Protein AF-A0A225W7F4-F1 (afdb_monomer_lite)

pLDDT: mean 77.34, std 12.77, range [38.97, 95.38]

Sequence (182 aa):
MTVKGYLGDVFAMKRSEDWKNVGFVLGFLVLYRVLGLLALRLLDQYLFLSHFLIFGWQNVEAFLQAIEAARTEADAGGEPLPDDPLNLPAVVTVQNFKEAVLEDARIPEAPVRLGTTCLLCSLAQSMQVICRLDRLDMDPWVQRIIAVGVPNALSIARVYVPRPRSNTLDRAMSQFPNSLWG

Structure (mmCIF, N/CA/C/O backbone):
data_AF-A0A225W7F4-F1
#
_entry.id   AF-A0A225W7F4-F1
#
loop_
_atom_site.group_PDB
_atom_site.id
_atom_site.type_symbol
_atom_site.label_atom_id
_atom_site.label_alt_id
_atom_site.label_comp_id
_atom_site.label_asym_id
_atom_site.label_entity_id
_atom_site.label_seq_id
_atom_site.pdbx_PDB_ins_code
_atom_site.Cartn_x
_atom_site.Cartn_y
_atom_site.Cartn_z
_atom_site.occupancy
_atom_site.B_iso_or_equiv
_atom_site.auth_seq_id
_atom_site.auth_comp_id
_atom_site.auth_asym_id
_atom_site.auth_atom_id
_atom_site.pdbx_PDB_model_num
ATOM 1 N N . MET A 1 1 ? 62.690 3.395 -52.636 1.00 53.84 1 MET A N 1
ATOM 2 C CA . MET A 1 1 ? 61.435 3.067 -51.926 1.00 53.84 1 MET A CA 1
ATOM 3 C C . MET A 1 1 ? 60.597 4.335 -51.848 1.00 53.84 1 MET A C 1
ATOM 5 O O . MET A 1 1 ? 61.116 5.341 -51.387 1.00 53.84 1 MET A O 1
ATOM 9 N N . THR A 1 2 ? 59.377 4.352 -52.389 1.00 74.94 2 THR A N 1
ATOM 10 C CA . THR A 1 2 ? 58.511 5.544 -52.339 1.00 74.94 2 THR A CA 1
ATOM 11 C C . THR A 1 2 ? 57.559 5.430 -51.153 1.00 74.94 2 THR A C 1
ATOM 13 O O . THR A 1 2 ? 57.127 4.328 -50.819 1.00 74.94 2 THR A O 1
ATOM 16 N N . VAL A 1 3 ? 57.194 6.557 -50.532 1.00 70.81 3 VAL A N 1
ATOM 17 C CA . VAL A 1 3 ? 56.227 6.602 -49.411 1.00 70.81 3 VAL A CA 1
ATOM 18 C C . VAL A 1 3 ? 54.932 5.854 -49.763 1.00 70.81 3 VAL A C 1
ATOM 20 O O . VAL A 1 3 ? 54.353 5.157 -48.936 1.00 70.81 3 VAL A O 1
ATOM 23 N N . LYS A 1 4 ? 54.532 5.922 -51.039 1.00 62.31 4 LYS A N 1
ATOM 24 C CA . LYS A 1 4 ? 53.376 5.215 -51.598 1.00 62.31 4 LYS A CA 1
ATOM 25 C C . LYS A 1 4 ? 53.515 3.685 -51.572 1.00 62.31 4 LYS A C 1
ATOM 27 O O . LYS A 1 4 ? 52.518 3.011 -51.351 1.00 62.31 4 LYS A O 1
ATOM 32 N N . GLY A 1 5 ? 54.715 3.148 -51.803 1.00 69.75 5 GLY A N 1
ATOM 33 C CA . GLY A 1 5 ? 54.983 1.707 -51.720 1.00 69.75 5 GLY A CA 1
ATOM 34 C C . GLY A 1 5 ? 55.016 1.208 -50.275 1.00 69.75 5 GLY A C 1
ATOM 35 O O . GLY A 1 5 ? 54.395 0.202 -49.965 1.00 69.75 5 GLY A O 1
ATOM 36 N N . TYR A 1 6 ? 55.635 1.975 -49.371 1.00 71.88 6 TYR A N 1
ATOM 37 C CA . TYR A 1 6 ? 55.703 1.633 -47.945 1.00 71.88 6 TYR A CA 1
ATOM 38 C C . TYR A 1 6 ? 54.315 1.542 -47.286 1.00 71.88 6 TYR A C 1
ATOM 40 O O . TYR A 1 6 ? 54.037 0.594 -46.559 1.00 71.88 6 TYR A O 1
ATOM 48 N N . LEU A 1 7 ? 53.413 2.487 -47.580 1.00 69.50 7 LEU A N 1
ATOM 49 C CA . LEU A 1 7 ? 52.041 2.464 -47.051 1.00 69.50 7 LEU A CA 1
ATOM 50 C C . LEU A 1 7 ? 51.217 1.274 -47.572 1.00 69.50 7 LEU A C 1
ATOM 52 O O . LEU A 1 7 ? 50.393 0.738 -46.835 1.00 69.50 7 LEU A O 1
ATOM 56 N N . GLY A 1 8 ? 51.450 0.855 -48.820 1.00 64.31 8 GLY A N 1
ATOM 57 C CA . GLY A 1 8 ? 50.783 -0.303 -49.415 1.00 64.31 8 GLY A CA 1
ATOM 58 C C . GLY A 1 8 ? 51.223 -1.628 -48.792 1.00 64.31 8 GLY A C 1
ATOM 59 O O . GLY A 1 8 ? 50.370 -2.467 -48.526 1.00 64.31 8 GLY A O 1
ATOM 60 N N . ASP A 1 9 ? 52.518 -1.785 -48.504 1.00 70.88 9 ASP A N 1
ATOM 61 C CA . ASP A 1 9 ? 53.072 -3.024 -47.940 1.00 70.88 9 ASP A CA 1
ATOM 62 C C . ASP A 1 9 ? 52.817 -3.159 -46.427 1.00 70.88 9 ASP A C 1
ATOM 64 O O . ASP A 1 9 ? 52.536 -4.255 -45.951 1.00 70.88 9 ASP A O 1
ATOM 68 N N . VAL A 1 10 ? 52.876 -2.060 -45.660 1.00 72.12 10 VAL A N 1
ATOM 69 C CA . VAL A 1 10 ? 52.720 -2.094 -44.188 1.00 72.12 10 VAL A CA 1
ATOM 70 C C . VAL A 1 10 ? 51.260 -2.183 -43.751 1.00 72.12 10 VAL A C 1
ATOM 72 O O . VAL A 1 10 ? 50.942 -2.915 -42.818 1.00 72.12 10 VAL A O 1
ATOM 75 N N . PHE A 1 11 ? 50.362 -1.446 -44.408 1.00 67.81 11 PHE A N 1
ATOM 76 C CA . PHE A 1 11 ? 48.941 -1.417 -44.042 1.00 67.81 11 PHE A CA 1
ATOM 77 C C . PHE A 1 11 ? 48.074 -2.311 -44.935 1.00 67.81 11 PHE A C 1
ATOM 79 O O . PHE A 1 11 ? 46.856 -2.319 -44.767 1.00 67.81 11 PHE A O 1
ATOM 86 N N . ALA A 1 12 ? 48.675 -3.019 -45.906 1.00 63.16 12 ALA A N 1
ATOM 87 C CA . ALA A 1 12 ? 47.968 -3.768 -46.952 1.00 63.16 12 ALA A CA 1
ATOM 88 C C . ALA A 1 12 ? 46.856 -2.939 -47.635 1.00 63.16 12 ALA A C 1
ATOM 90 O O . ALA A 1 12 ? 45.862 -3.474 -48.126 1.00 63.16 12 ALA A O 1
ATOM 91 N N . MET A 1 13 ? 46.992 -1.607 -47.637 1.00 58.84 13 MET A N 1
ATOM 92 C CA . MET A 1 13 ? 45.906 -0.691 -47.969 1.00 58.84 13 MET A CA 1
ATOM 93 C C . MET A 1 13 ? 45.993 -0.323 -49.448 1.00 58.84 13 MET A C 1
ATOM 95 O O . MET A 1 13 ? 46.801 0.504 -49.881 1.00 58.84 13 MET A O 1
ATOM 99 N N . LYS A 1 14 ? 45.173 -0.988 -50.262 1.00 62.59 14 LYS A N 1
ATOM 100 C CA . LYS A 1 14 ? 45.098 -0.749 -51.704 1.00 62.59 14 LYS A CA 1
ATOM 101 C C . LYS A 1 14 ? 44.321 0.549 -51.945 1.00 62.59 14 LYS A C 1
ATOM 103 O O . LYS A 1 14 ? 43.138 0.617 -51.642 1.00 62.59 14 LYS A O 1
ATOM 108 N N . ARG A 1 15 ? 44.943 1.557 -52.571 1.00 60.25 15 ARG A N 1
ATOM 109 C CA . ARG A 1 15 ? 44.329 2.877 -52.877 1.00 60.25 15 ARG A CA 1
ATOM 110 C C . ARG A 1 15 ? 42.994 2.801 -53.652 1.00 60.25 15 ARG A C 1
ATOM 112 O O . ARG A 1 15 ? 42.204 3.736 -53.649 1.00 60.25 15 ARG A O 1
ATOM 119 N N . SER A 1 16 ? 42.724 1.685 -54.335 1.00 63.16 16 SER A N 1
ATOM 120 C CA . SER A 1 16 ? 41.435 1.406 -54.993 1.00 63.16 16 SER A CA 1
ATOM 121 C C . SER A 1 16 ? 40.290 1.084 -54.020 1.00 63.16 16 SER A C 1
ATOM 123 O O . SER A 1 16 ? 39.138 1.014 -54.438 1.00 63.16 16 SER A O 1
ATOM 125 N N . GLU A 1 17 ? 40.592 0.852 -52.744 1.00 64.88 17 GLU A N 1
ATOM 126 C CA . GLU A 1 17 ? 39.645 0.464 -51.694 1.00 64.88 17 GLU A CA 1
ATOM 127 C C . GLU A 1 17 ? 39.463 1.546 -50.628 1.00 64.88 17 GLU A C 1
ATOM 129 O O . GLU A 1 17 ? 38.641 1.371 -49.733 1.00 64.88 17 GLU A O 1
ATOM 134 N N . ASP A 1 18 ? 40.136 2.694 -50.760 1.00 70.56 18 ASP A N 1
ATOM 135 C CA . ASP A 1 18 ? 40.008 3.835 -49.844 1.00 70.56 18 ASP A CA 1
ATOM 136 C C . ASP A 1 18 ? 38.536 4.224 -49.646 1.00 70.56 18 ASP A C 1
ATOM 138 O O . ASP A 1 18 ? 38.066 4.370 -48.520 1.00 70.56 18 ASP A O 1
ATOM 142 N N . TRP A 1 19 ? 37.765 4.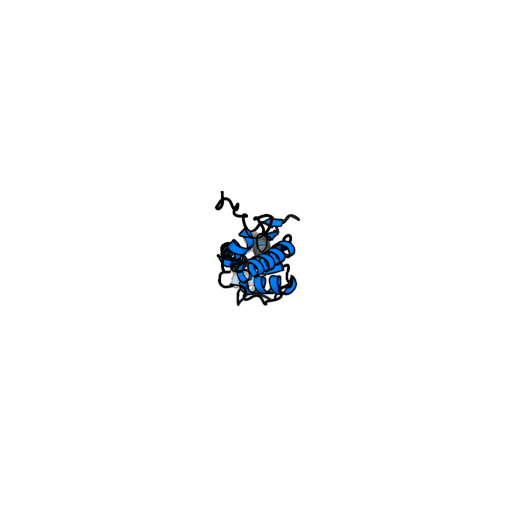273 -50.736 1.00 74.88 19 TRP A N 1
ATOM 143 C CA . TRP A 1 19 ? 36.329 4.563 -50.691 1.00 74.88 19 TRP A CA 1
ATOM 144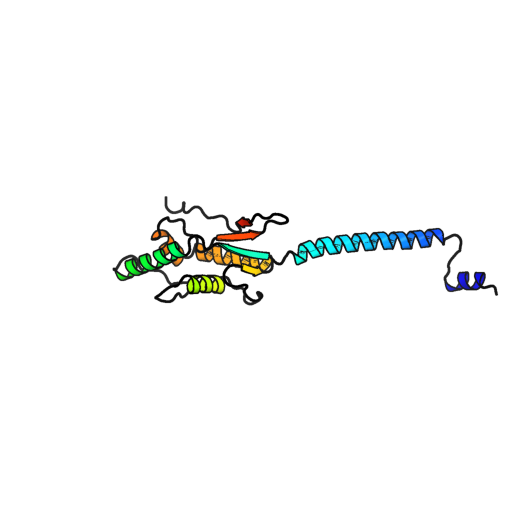 C C . TRP A 1 19 ? 35.498 3.476 -49.997 1.00 74.88 19 TRP A C 1
ATOM 146 O O . TRP A 1 19 ? 34.505 3.796 -49.344 1.00 74.88 19 TRP A O 1
ATOM 156 N N . LYS A 1 20 ? 35.902 2.202 -50.081 1.00 78.19 20 LYS A N 1
ATOM 157 C CA . LYS A 1 20 ? 35.233 1.103 -49.364 1.00 78.19 20 LYS A CA 1
ATOM 158 C C . LYS A 1 20 ? 35.526 1.177 -47.869 1.00 78.19 20 LYS A C 1
ATOM 160 O O . LYS A 1 20 ? 34.607 1.067 -47.065 1.00 78.19 20 LYS A O 1
ATOM 165 N N . ASN A 1 21 ? 36.781 1.429 -47.506 1.00 79.44 21 ASN A N 1
ATOM 166 C CA . ASN A 1 21 ? 37.214 1.556 -46.117 1.00 79.44 21 ASN A CA 1
ATOM 167 C C . ASN A 1 21 ? 36.550 2.760 -45.433 1.00 79.44 21 ASN A C 1
ATOM 169 O O . ASN A 1 21 ? 36.055 2.632 -44.314 1.00 79.44 21 ASN A O 1
ATOM 173 N N . VAL A 1 22 ? 36.435 3.898 -46.130 1.00 83.81 22 VAL A N 1
ATOM 174 C CA . VAL A 1 22 ? 35.665 5.063 -45.657 1.00 83.81 22 VAL A CA 1
ATOM 175 C C . VAL A 1 22 ? 34.189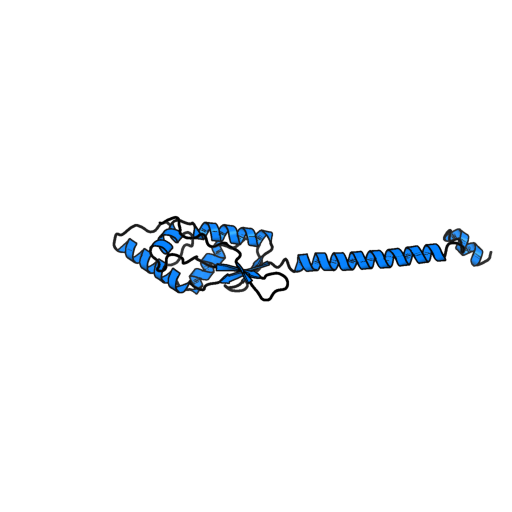 4.707 -45.460 1.00 83.81 22 VAL A C 1
ATOM 177 O O . VAL A 1 22 ? 33.611 5.047 -44.428 1.00 83.81 22 VAL A O 1
ATOM 180 N N . GLY A 1 23 ? 33.588 3.973 -46.402 1.00 87.31 23 GLY A N 1
ATOM 181 C CA . GLY A 1 23 ? 32.212 3.489 -46.281 1.00 87.31 23 GLY A CA 1
ATOM 182 C C . GLY A 1 23 ? 31.990 2.603 -45.050 1.00 87.31 23 GLY A C 1
ATOM 183 O O . GLY A 1 23 ? 31.016 2.804 -44.326 1.00 87.31 23 GLY A O 1
ATOM 184 N N . PHE A 1 24 ? 32.912 1.681 -44.757 1.00 86.50 24 PHE A N 1
ATOM 185 C CA . PHE A 1 24 ? 32.851 0.844 -43.554 1.00 86.50 24 PHE A CA 1
ATOM 186 C C . PHE A 1 24 ? 32.934 1.668 -42.267 1.00 86.50 24 PHE A C 1
ATOM 188 O O . PHE A 1 24 ? 32.123 1.465 -41.366 1.00 86.50 24 PHE A O 1
ATOM 195 N N . VAL A 1 25 ? 33.866 2.622 -42.179 1.00 87.81 25 VAL A N 1
ATOM 196 C CA . VAL A 1 25 ? 34.016 3.482 -40.991 1.00 87.81 25 VAL A CA 1
ATOM 197 C C . VAL A 1 25 ? 32.757 4.318 -40.755 1.00 87.81 25 VAL A C 1
ATOM 199 O O . VAL A 1 25 ? 32.267 4.381 -39.627 1.00 87.81 25 VAL A O 1
ATOM 202 N N . LEU A 1 26 ? 32.189 4.911 -41.809 1.00 92.38 26 LEU A N 1
ATOM 203 C CA . LEU A 1 26 ? 30.929 5.651 -41.712 1.00 92.38 26 LEU A CA 1
ATOM 204 C C . LEU A 1 26 ? 29.760 4.736 -41.318 1.00 92.38 26 LEU A C 1
ATOM 206 O O . LEU A 1 26 ? 28.945 5.119 -40.480 1.00 92.38 26 LEU A O 1
ATOM 210 N N . GLY A 1 27 ? 29.705 3.516 -41.857 1.00 93.75 27 GLY A N 1
ATOM 211 C CA . GLY A 1 27 ? 28.709 2.510 -41.489 1.00 93.75 27 GLY A CA 1
ATOM 212 C C . GLY A 1 27 ? 28.774 2.133 -40.008 1.00 93.75 27 GLY A C 1
ATOM 213 O O . GLY A 1 27 ? 27.754 2.166 -39.321 1.00 93.75 27 GLY A O 1
ATOM 214 N N . PHE A 1 28 ? 29.973 1.857 -39.485 1.00 92.44 28 PHE A N 1
ATOM 215 C CA . PHE A 1 28 ? 30.171 1.597 -38.058 1.00 92.44 28 PHE A CA 1
ATOM 216 C C . PHE A 1 28 ? 29.811 2.809 -37.201 1.00 92.44 28 PHE A C 1
ATOM 218 O O . PHE A 1 28 ? 29.168 2.647 -36.169 1.00 92.44 28 PHE A O 1
ATOM 225 N N . LEU A 1 29 ? 30.165 4.025 -37.626 1.00 93.88 29 LEU A N 1
ATOM 226 C CA . LEU A 1 29 ? 29.811 5.245 -36.903 1.00 93.88 29 LEU A CA 1
ATOM 227 C C . LEU A 1 29 ? 28.289 5.398 -36.769 1.00 93.88 29 LEU A C 1
ATOM 229 O O . LEU A 1 29 ? 27.793 5.661 -35.673 1.00 93.88 29 LEU A O 1
ATOM 233 N N . VAL A 1 30 ? 27.541 5.193 -37.857 1.00 95.25 30 VAL A N 1
ATOM 234 C CA . VAL A 1 30 ? 26.071 5.230 -37.835 1.00 95.25 30 VAL A CA 1
ATOM 235 C C . VAL A 1 30 ? 25.514 4.105 -36.964 1.00 95.25 30 VAL A C 1
ATOM 237 O O . VAL A 1 30 ? 24.659 4.364 -36.120 1.00 95.25 30 VAL A O 1
ATOM 240 N N . LEU A 1 31 ? 26.026 2.880 -37.099 1.00 95.38 31 LEU A N 1
ATOM 241 C CA . LEU A 1 31 ? 25.590 1.735 -36.301 1.00 95.38 31 LEU A CA 1
ATOM 242 C C . LEU A 1 31 ? 25.800 1.974 -34.801 1.00 95.38 31 LEU A C 1
ATOM 244 O O . LEU A 1 31 ? 24.860 1.823 -34.027 1.00 95.38 31 LEU A O 1
ATOM 248 N N . TYR A 1 32 ? 26.993 2.397 -34.380 1.00 93.75 32 TYR A N 1
ATOM 249 C CA . TYR A 1 32 ? 27.280 2.692 -32.976 1.00 93.75 32 TYR A CA 1
ATOM 250 C C . TYR A 1 32 ? 26.458 3.869 -32.452 1.00 93.75 32 TYR A C 1
ATOM 252 O O . TYR A 1 32 ? 26.059 3.859 -31.291 1.00 93.75 32 TYR A O 1
ATOM 260 N N . ARG A 1 33 ? 26.145 4.864 -33.292 1.00 93.44 33 ARG A N 1
ATOM 261 C CA . ARG A 1 33 ? 25.226 5.949 -32.919 1.00 93.44 33 ARG A CA 1
ATOM 262 C C . ARG A 1 33 ? 23.807 5.437 -32.699 1.00 93.44 33 ARG A C 1
ATOM 264 O O . ARG A 1 33 ? 23.199 5.797 -31.696 1.00 93.44 33 ARG A O 1
ATOM 271 N N . VAL A 1 34 ? 23.297 4.583 -33.584 1.00 95.25 34 VAL A N 1
ATOM 272 C CA . VAL A 1 34 ? 21.974 3.961 -33.429 1.00 95.25 34 VAL A CA 1
ATOM 273 C C . VAL A 1 34 ? 21.943 3.065 -32.194 1.00 95.25 34 VAL A C 1
ATOM 275 O O . VAL A 1 34 ? 21.040 3.210 -31.378 1.00 95.25 34 VAL A O 1
ATOM 278 N N . LEU A 1 35 ? 22.944 2.203 -32.004 1.00 92.88 35 LEU A N 1
ATOM 279 C CA . LEU A 1 35 ? 23.066 1.347 -30.822 1.00 92.88 35 LEU A CA 1
ATOM 280 C C . LEU A 1 35 ? 23.200 2.166 -29.537 1.00 92.88 35 LEU A C 1
ATOM 282 O O . LEU A 1 35 ? 22.582 1.816 -28.543 1.00 92.88 35 LEU A O 1
ATOM 286 N N . GLY A 1 36 ? 23.941 3.275 -29.555 1.00 91.25 36 GLY A N 1
ATOM 287 C CA . GLY A 1 36 ? 24.063 4.189 -28.421 1.00 91.25 36 GLY A CA 1
ATOM 288 C C . GLY A 1 36 ? 22.746 4.889 -28.086 1.00 91.25 36 GLY A C 1
ATOM 289 O O . GLY A 1 36 ? 22.377 4.966 -26.921 1.00 91.25 36 GLY A O 1
ATOM 290 N N . LEU A 1 37 ? 21.990 5.343 -29.090 1.00 88.19 37 LEU A N 1
ATOM 291 C CA . LEU A 1 37 ? 20.655 5.919 -28.887 1.00 88.19 37 LEU A CA 1
ATOM 292 C C . LEU A 1 37 ? 19.638 4.871 -28.420 1.00 88.19 37 LEU A C 1
ATOM 294 O O . LEU A 1 37 ? 18.792 5.173 -27.581 1.00 88.19 37 LEU A O 1
ATOM 298 N N . LEU A 1 38 ? 19.728 3.643 -28.932 1.00 83.25 38 LEU A N 1
ATOM 299 C CA . LEU A 1 38 ? 18.906 2.519 -28.495 1.00 83.25 38 LEU A CA 1
ATOM 300 C C . LEU A 1 38 ? 19.241 2.147 -27.047 1.00 83.25 38 LEU A C 1
ATOM 302 O O . LEU A 1 38 ? 18.336 2.017 -26.234 1.00 83.25 38 LEU A O 1
ATOM 306 N N . ALA A 1 39 ? 20.528 2.053 -26.709 1.00 83.00 39 ALA A N 1
ATOM 307 C CA . ALA A 1 39 ? 21.010 1.810 -25.357 1.00 83.00 39 ALA A CA 1
ATOM 308 C C . ALA A 1 39 ? 20.584 2.931 -24.412 1.00 83.00 39 ALA A C 1
ATOM 310 O O . ALA A 1 39 ? 20.123 2.631 -23.324 1.00 83.00 39 ALA A O 1
ATOM 311 N N . LEU A 1 40 ? 20.644 4.199 -24.828 1.00 77.06 40 LEU A N 1
ATOM 312 C CA . LEU A 1 40 ? 20.125 5.316 -24.040 1.00 77.06 40 LEU A CA 1
ATOM 313 C C . LEU A 1 40 ? 18.611 5.238 -23.870 1.00 77.06 40 LEU A C 1
ATOM 315 O O . LEU A 1 40 ? 18.149 5.446 -22.766 1.00 77.06 40 LEU A O 1
ATOM 319 N N . ARG A 1 41 ? 17.826 4.884 -24.895 1.00 77.88 41 ARG A N 1
ATOM 320 C CA . ARG A 1 41 ? 16.375 4.675 -24.731 1.00 77.88 41 ARG A CA 1
ATOM 321 C C . ARG A 1 41 ? 16.052 3.519 -23.789 1.00 77.88 41 ARG A C 1
ATOM 323 O O . ARG A 1 41 ? 15.125 3.630 -22.995 1.00 77.88 41 ARG A O 1
ATOM 330 N N . LEU A 1 42 ? 16.787 2.416 -23.904 1.00 68.56 42 LEU A N 1
ATOM 331 C CA . LEU A 1 42 ? 16.623 1.253 -23.040 1.00 68.56 42 LEU A CA 1
ATOM 332 C C . LEU A 1 42 ? 17.054 1.588 -21.612 1.00 68.56 42 LEU A C 1
ATOM 334 O O . LEU A 1 42 ? 16.331 1.267 -20.681 1.00 68.56 42 LEU A O 1
ATOM 338 N N . LEU A 1 43 ? 18.174 2.289 -21.435 1.00 63.88 43 LEU A N 1
ATOM 339 C CA . LEU A 1 43 ? 18.646 2.767 -20.140 1.00 63.88 43 LEU A CA 1
ATOM 340 C C . LEU A 1 43 ? 17.726 3.822 -19.554 1.00 63.88 43 LEU A C 1
ATOM 342 O O . LEU A 1 43 ? 17.537 3.793 -18.359 1.00 63.88 43 LEU A O 1
ATOM 346 N N . ASP A 1 44 ? 17.129 4.711 -20.338 1.00 60.88 44 ASP A N 1
ATOM 347 C CA . ASP A 1 44 ? 16.161 5.696 -19.854 1.00 60.88 44 ASP A CA 1
ATOM 348 C C . ASP A 1 44 ? 14.891 4.981 -19.384 1.00 60.88 44 ASP A C 1
ATOM 350 O O . ASP A 1 44 ? 14.408 5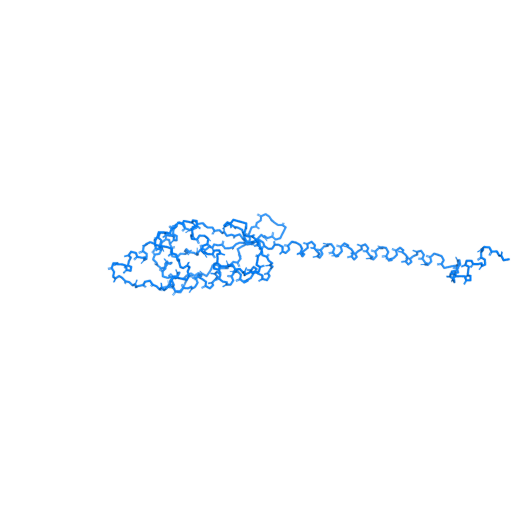.230 -18.288 1.00 60.88 44 ASP A O 1
ATOM 354 N N . GLN A 1 45 ? 14.435 3.965 -20.125 1.00 57.97 45 GLN A N 1
ATOM 355 C CA . GLN A 1 45 ? 13.372 3.055 -19.692 1.00 57.97 45 GLN A CA 1
ATOM 356 C C . GLN A 1 45 ? 13.758 2.234 -18.442 1.00 57.97 45 GLN A C 1
ATOM 358 O O . GLN A 1 45 ? 12.879 1.906 -17.647 1.00 57.97 45 GLN A O 1
ATOM 363 N N . TYR A 1 46 ? 15.050 1.943 -18.239 1.00 52.94 46 TYR A N 1
ATOM 364 C CA . TYR A 1 46 ? 15.571 1.233 -17.067 1.00 52.94 46 TYR A CA 1
ATOM 365 C C . TYR A 1 46 ? 15.919 2.146 -15.868 1.00 52.94 46 TYR A C 1
ATOM 367 O O . TYR A 1 46 ? 15.796 1.723 -14.729 1.00 52.94 46 TYR A O 1
ATOM 375 N N . LEU A 1 47 ? 16.326 3.398 -16.060 1.00 49.03 47 LEU A N 1
ATOM 376 C CA . LEU A 1 47 ? 16.614 4.385 -15.008 1.00 49.03 47 LEU A CA 1
ATOM 377 C C . LEU A 1 47 ? 15.317 5.049 -14.524 1.00 49.03 47 LEU A C 1
ATOM 379 O O . LEU A 1 47 ? 15.194 5.360 -13.339 1.00 49.03 47 LEU A O 1
ATOM 383 N N . PHE A 1 48 ? 14.293 5.120 -15.384 1.00 48.03 48 PHE A N 1
ATOM 384 C CA . PHE A 1 48 ? 12.898 5.297 -14.969 1.00 48.03 48 PHE A CA 1
ATOM 385 C C . PHE A 1 48 ? 12.320 4.086 -14.207 1.00 48.03 48 PHE A C 1
ATOM 387 O O . PHE A 1 48 ? 11.196 4.185 -13.719 1.00 48.03 48 PHE A O 1
ATOM 394 N N . LEU A 1 49 ? 13.055 2.972 -14.017 1.00 51.44 49 LEU A N 1
ATOM 395 C CA . LEU A 1 49 ? 12.655 1.910 -13.070 1.00 51.44 49 LEU A CA 1
ATOM 396 C C . LEU A 1 49 ? 12.876 2.303 -11.598 1.00 51.44 49 LEU A C 1
ATOM 398 O O . LEU A 1 49 ? 12.723 1.440 -10.734 1.00 51.44 49 LEU A O 1
ATOM 402 N N . SER A 1 50 ? 13.171 3.567 -11.279 1.00 53.66 50 SER A N 1
ATOM 403 C CA . SER A 1 50 ? 12.842 4.104 -9.953 1.00 53.66 50 SER A CA 1
ATOM 404 C C . SER A 1 50 ? 11.315 4.097 -9.825 1.00 53.66 50 SER A C 1
ATOM 406 O O . SER A 1 50 ? 10.650 5.085 -10.125 1.00 53.66 50 SER A O 1
ATOM 408 N N . HIS A 1 51 ? 10.738 2.941 -9.493 1.00 63.94 51 HIS A N 1
ATOM 409 C CA . HIS A 1 51 ? 9.306 2.805 -9.299 1.00 63.94 51 HIS A CA 1
ATOM 410 C C . HIS A 1 51 ? 8.963 3.525 -8.001 1.00 63.94 51 HIS A C 1
ATOM 412 O O . HIS A 1 51 ? 9.438 3.183 -6.916 1.00 63.94 51 HIS A O 1
ATOM 418 N N . PHE A 1 52 ? 8.161 4.574 -8.133 1.00 73.00 52 PHE A N 1
ATOM 419 C CA . PHE A 1 52 ? 7.587 5.269 -6.997 1.00 73.00 52 PHE A CA 1
ATOM 420 C C . PHE A 1 52 ? 6.253 4.609 -6.682 1.00 73.00 52 PHE A C 1
ATOM 422 O O . PHE A 1 52 ? 5.337 4.640 -7.506 1.00 73.00 52 PHE A O 1
ATOM 429 N N . LEU A 1 53 ? 6.142 4.039 -5.488 1.00 78.38 53 LEU A N 1
ATOM 430 C CA . LEU A 1 53 ? 4.845 3.722 -4.910 1.00 78.38 53 LEU A CA 1
ATOM 431 C C . LEU A 1 53 ? 4.397 4.907 -4.068 1.00 78.38 53 LEU A C 1
ATOM 433 O O . LEU A 1 53 ? 5.091 5.310 -3.133 1.00 78.38 53 LEU A O 1
ATOM 437 N N . ILE A 1 54 ? 3.248 5.472 -4.426 1.00 82.50 54 ILE A N 1
ATOM 438 C CA . ILE A 1 54 ? 2.640 6.596 -3.720 1.00 82.50 54 ILE A CA 1
ATOM 439 C C . ILE A 1 54 ? 1.503 6.061 -2.856 1.00 82.50 54 ILE A C 1
ATOM 441 O O . ILE A 1 54 ? 0.564 5.444 -3.361 1.00 82.50 54 ILE A O 1
ATOM 445 N N . PHE A 1 55 ? 1.580 6.326 -1.558 1.00 84.12 55 PHE A N 1
ATOM 446 C CA . PHE A 1 55 ? 0.582 5.921 -0.577 1.00 84.12 55 PHE A CA 1
ATOM 447 C C . PHE A 1 55 ? -0.453 7.034 -0.395 1.00 84.12 55 PHE A C 1
ATOM 449 O O . PHE A 1 55 ? -0.155 8.139 0.059 1.00 84.12 55 PHE A O 1
ATOM 456 N N . GLY A 1 56 ? -1.693 6.738 -0.766 1.00 83.88 56 GLY A N 1
ATOM 457 C CA . GLY A 1 56 ? -2.856 7.589 -0.575 1.00 83.88 56 GLY A CA 1
ATOM 458 C C . GLY A 1 56 ? -3.565 7.274 0.735 1.00 83.88 56 GLY A C 1
ATOM 459 O O . GLY A 1 56 ? -4.302 6.294 0.832 1.00 83.88 56 GLY A O 1
ATOM 460 N N . TRP A 1 57 ? -3.401 8.169 1.706 1.00 86.25 57 TRP A N 1
ATOM 461 C CA . TRP A 1 57 ? -3.931 8.066 3.071 1.00 86.25 57 TRP A CA 1
ATOM 462 C C . TRP A 1 57 ? -5.320 8.695 3.249 1.00 86.25 57 TRP A C 1
ATOM 464 O O . TRP A 1 57 ? -5.623 9.239 4.298 1.00 86.25 57 TRP A O 1
ATOM 474 N N . GLN A 1 58 ? -6.159 8.668 2.214 1.00 82.25 58 GLN A N 1
ATOM 475 C CA . GLN A 1 58 ? -7.414 9.441 2.150 1.00 82.25 58 GLN A CA 1
ATOM 476 C C . GLN A 1 58 ? -8.425 9.095 3.255 1.00 82.25 58 GLN A C 1
ATOM 478 O O . GLN A 1 58 ? -9.289 9.905 3.561 1.00 82.25 58 GLN A O 1
ATOM 483 N N . ASN A 1 59 ? -8.313 7.893 3.816 1.00 83.25 59 ASN A N 1
ATOM 484 C CA . ASN A 1 59 ? -9.249 7.320 4.775 1.00 83.25 59 ASN A CA 1
ATOM 485 C C . ASN A 1 59 ? -8.579 6.990 6.120 1.00 83.25 59 ASN A C 1
ATOM 487 O O . ASN A 1 59 ? -9.172 6.279 6.927 1.00 83.25 59 ASN A O 1
ATOM 491 N N . VAL A 1 60 ? -7.337 7.440 6.347 1.00 87.12 60 VAL A N 1
ATOM 492 C CA . VAL A 1 60 ? -6.540 6.975 7.492 1.00 87.12 60 VAL A CA 1
ATOM 493 C C . VAL A 1 60 ? -7.188 7.360 8.818 1.00 87.12 60 VAL A C 1
ATOM 495 O O . VAL A 1 60 ? -7.260 6.533 9.714 1.00 87.12 60 VAL A O 1
ATOM 498 N N . GLU A 1 61 ? -7.746 8.563 8.935 1.00 88.44 61 GLU A N 1
ATOM 499 C CA . GLU A 1 61 ? -8.411 9.015 10.158 1.00 88.44 61 GLU A CA 1
ATOM 500 C C . GLU A 1 61 ? -9.670 8.193 10.462 1.00 88.44 61 GLU A C 1
ATOM 502 O O . GLU A 1 61 ? -9.875 7.780 11.600 1.00 88.44 61 GLU A O 1
ATOM 507 N N . ALA A 1 62 ? -10.481 7.900 9.441 1.00 87.25 62 ALA A N 1
ATOM 508 C CA . ALA A 1 62 ? -11.663 7.051 9.589 1.00 87.25 62 ALA A CA 1
ATOM 509 C C . ALA A 1 62 ? -11.280 5.609 9.964 1.00 87.25 62 ALA A C 1
ATOM 511 O O . ALA A 1 62 ? -11.947 4.981 10.782 1.00 87.25 62 ALA A O 1
ATOM 512 N N . PHE A 1 63 ? -10.175 5.098 9.413 1.00 88.19 63 PHE A N 1
ATOM 513 C CA . PHE A 1 63 ? -9.651 3.785 9.780 1.00 88.19 63 PHE A CA 1
ATOM 514 C C . PHE A 1 63 ? -9.166 3.754 11.237 1.00 88.19 63 PHE A C 1
ATOM 516 O O . PHE A 1 63 ? -9.468 2.811 11.959 1.00 88.19 63 PHE A O 1
ATOM 523 N N . LEU A 1 64 ? -8.487 4.804 11.715 1.00 89.62 64 LEU A N 1
ATOM 524 C CA . LEU A 1 64 ? -8.073 4.896 13.121 1.00 89.62 64 LEU A CA 1
ATOM 525 C C . LEU A 1 64 ? -9.263 4.940 14.085 1.00 89.62 64 LEU A C 1
ATOM 527 O O . LEU A 1 64 ? -9.237 4.267 15.112 1.00 89.62 64 LEU A O 1
ATOM 531 N N . GLN A 1 65 ? -10.324 5.668 13.736 1.00 89.38 65 GLN A N 1
ATOM 532 C CA . GLN A 1 65 ? -11.565 5.661 14.517 1.00 89.38 65 GLN A CA 1
ATOM 533 C C . GLN A 1 65 ? -12.191 4.263 14.574 1.00 89.38 65 GLN A C 1
ATOM 535 O O . GLN A 1 65 ? -12.695 3.855 15.618 1.00 89.38 65 GLN A O 1
ATOM 540 N N . ALA A 1 66 ? -12.123 3.505 13.477 1.00 88.88 66 ALA A N 1
ATOM 541 C CA . ALA A 1 66 ? -12.596 2.126 13.447 1.00 88.88 66 ALA A CA 1
ATOM 542 C C . ALA A 1 66 ? -11.752 1.197 14.341 1.00 88.88 66 ALA A C 1
ATOM 544 O O . ALA A 1 66 ? -12.314 0.320 14.992 1.00 88.88 66 ALA A O 1
ATOM 545 N N . ILE A 1 67 ? -10.433 1.416 14.442 1.00 89.81 67 ILE A N 1
ATOM 546 C CA . ILE A 1 67 ? -9.572 0.692 15.398 1.00 89.81 67 ILE A CA 1
ATOM 547 C C . ILE A 1 67 ? -10.031 0.958 16.836 1.00 89.81 67 ILE A C 1
ATOM 549 O O . ILE A 1 67 ? -10.189 0.020 17.615 1.00 89.81 67 ILE A O 1
ATOM 553 N N . GLU A 1 68 ? -10.252 2.223 17.199 1.00 89.94 68 GLU A N 1
ATOM 554 C CA . GLU A 1 68 ? -10.696 2.600 18.547 1.00 89.94 68 GLU A CA 1
ATOM 555 C C . GLU A 1 68 ? -12.080 2.030 18.876 1.00 89.94 68 GLU A C 1
ATOM 557 O O . GLU A 1 68 ? -12.286 1.494 19.968 1.00 89.94 68 GLU A O 1
ATOM 562 N N . ALA A 1 69 ? -13.008 2.080 17.918 1.00 89.06 69 ALA A N 1
ATOM 563 C CA . ALA A 1 69 ? -14.331 1.485 18.056 1.00 89.06 69 ALA A CA 1
ATOM 564 C C . ALA A 1 69 ? -14.245 -0.034 18.270 1.00 89.06 69 ALA A C 1
ATOM 566 O O . ALA A 1 69 ? -14.850 -0.552 19.206 1.00 89.06 69 ALA A O 1
ATOM 567 N N . ALA A 1 70 ? -13.438 -0.734 17.468 1.00 89.06 70 ALA A N 1
ATOM 568 C CA . ALA A 1 70 ? -13.291 -2.182 17.569 1.00 89.06 70 ALA A CA 1
ATOM 569 C C . ALA A 1 70 ? -12.627 -2.614 18.890 1.00 89.06 70 ALA A C 1
ATOM 571 O O . ALA A 1 70 ? -13.044 -3.602 19.492 1.00 89.06 70 ALA A O 1
ATOM 572 N N . ARG A 1 71 ? -11.639 -1.851 19.386 1.00 90.25 71 ARG A N 1
ATOM 573 C CA . ARG A 1 71 ? -11.039 -2.065 20.717 1.00 90.25 71 ARG A CA 1
ATOM 574 C C . ARG A 1 71 ? -12.064 -1.854 21.834 1.00 90.25 71 ARG A C 1
ATOM 576 O O . ARG A 1 71 ? -12.184 -2.696 22.715 1.00 90.25 71 ARG A O 1
ATOM 583 N N . THR A 1 72 ? -12.851 -0.781 21.753 1.00 89.44 72 THR A N 1
ATOM 584 C CA . THR A 1 72 ? -13.896 -0.471 22.745 1.00 89.44 72 THR A CA 1
ATOM 585 C C . THR A 1 72 ? -14.985 -1.547 22.780 1.00 89.44 72 THR A C 1
ATOM 587 O O . THR A 1 72 ? -15.452 -1.914 23.855 1.00 89.44 72 THR A O 1
ATOM 590 N N . GLU A 1 73 ? -15.385 -2.075 21.620 1.00 89.75 73 GLU A N 1
ATOM 591 C CA . GLU A 1 73 ? -16.353 -3.173 21.528 1.00 89.75 73 GLU A CA 1
ATOM 592 C C . GLU A 1 73 ? -15.809 -4.460 22.165 1.00 89.75 73 GLU A C 1
ATOM 594 O O . GLU A 1 73 ? -16.521 -5.104 22.936 1.00 89.75 73 GLU A O 1
ATOM 599 N N . ALA A 1 74 ? -14.542 -4.803 21.905 1.00 88.75 74 ALA A N 1
ATOM 600 C CA . ALA A 1 74 ? -13.888 -5.957 22.520 1.00 88.75 74 ALA A CA 1
ATOM 601 C C . ALA A 1 74 ? -13.778 -5.808 24.052 1.00 88.75 74 ALA A C 1
ATOM 603 O O . ALA A 1 74 ? -14.115 -6.738 24.787 1.00 88.75 74 ALA A O 1
ATOM 604 N N . ASP A 1 75 ? -13.396 -4.626 24.549 1.00 88.38 75 ASP A N 1
ATOM 605 C CA . ASP A 1 75 ? -13.296 -4.335 25.988 1.00 88.38 75 ASP A CA 1
ATOM 606 C C . ASP A 1 75 ? -14.664 -4.357 26.693 1.00 88.38 75 ASP A C 1
ATOM 608 O O . ASP A 1 75 ? -14.766 -4.718 27.868 1.00 88.38 75 ASP A O 1
ATOM 612 N N . ALA A 1 76 ? -15.738 -4.015 25.975 1.00 89.75 76 ALA A N 1
ATOM 613 C CA . ALA A 1 76 ? -17.114 -4.099 26.463 1.00 89.75 76 ALA A CA 1
ATOM 614 C C . ALA A 1 76 ? -17.666 -5.542 26.512 1.00 89.75 76 ALA A C 1
ATOM 616 O O . ALA A 1 76 ? -18.830 -5.738 26.870 1.00 89.75 76 ALA A O 1
ATOM 617 N N . GLY A 1 77 ? -16.851 -6.548 26.175 1.00 87.44 77 GLY A N 1
ATOM 618 C CA . GLY A 1 77 ? -17.238 -7.960 26.140 1.00 87.44 77 GLY A CA 1
ATOM 619 C C . GLY A 1 77 ? -17.865 -8.405 24.815 1.00 87.44 77 GLY A C 1
ATOM 620 O O . GLY A 1 77 ? -18.537 -9.436 24.786 1.00 87.44 77 GLY A O 1
ATOM 621 N N . GLY A 1 78 ? -17.686 -7.626 23.744 1.00 85.12 78 GLY A N 1
ATOM 622 C CA . GLY A 1 78 ? -18.033 -8.014 22.379 1.00 85.12 78 GLY A CA 1
ATOM 623 C C . GLY A 1 78 ? -17.048 -9.020 21.776 1.00 85.12 78 GLY A C 1
ATOM 624 O O . GLY A 1 78 ? -16.258 -9.652 22.478 1.00 85.12 78 GLY A O 1
ATOM 625 N N . GLU A 1 79 ? -17.093 -9.177 20.452 1.00 84.62 79 GLU A N 1
ATOM 626 C CA . GLU A 1 79 ? -16.179 -10.083 19.744 1.00 84.62 79 GLU A CA 1
ATOM 627 C C . GLU A 1 79 ? -14.715 -9.641 19.929 1.00 84.62 79 GLU A C 1
ATOM 629 O O . GLU A 1 79 ? -14.395 -8.472 19.667 1.00 84.62 79 GLU A O 1
ATOM 634 N N . PRO A 1 80 ? -13.818 -10.552 20.353 1.00 87.19 80 PRO A N 1
ATOM 635 C CA . PRO A 1 80 ? -12.430 -10.221 20.620 1.00 87.19 80 PRO A CA 1
ATOM 636 C C . PRO A 1 80 ? -11.703 -9.816 19.337 1.00 87.19 80 PRO A C 1
ATOM 638 O O . PRO A 1 80 ? -11.942 -10.352 18.252 1.00 87.19 80 PRO A O 1
ATOM 641 N N . LEU A 1 81 ? -10.776 -8.872 19.473 1.00 88.00 81 LEU A N 1
ATOM 642 C CA . LEU A 1 81 ? -9.916 -8.474 18.368 1.00 88.00 81 LEU A CA 1
ATOM 643 C C . LEU A 1 81 ? -8.859 -9.567 18.117 1.00 88.00 81 LEU A C 1
ATOM 645 O O . LEU A 1 81 ? -8.247 -10.029 19.083 1.00 88.00 81 LEU A O 1
ATOM 649 N N . PRO A 1 82 ? -8.621 -9.978 16.856 1.00 91.44 82 PRO A N 1
ATOM 650 C CA . PRO A 1 82 ? -7.490 -10.841 16.516 1.00 91.44 82 PRO A CA 1
ATOM 651 C C . PRO A 1 82 ? -6.141 -10.200 16.881 1.00 91.44 82 PRO A C 1
ATOM 653 O O . PRO A 1 82 ? -6.075 -9.012 17.203 1.00 91.44 82 PRO A O 1
ATOM 656 N N . ASP A 1 83 ? -5.059 -10.974 16.798 1.00 91.44 83 ASP A N 1
ATOM 657 C CA . ASP A 1 83 ? -3.709 -10.451 17.025 1.00 91.44 83 ASP A CA 1
ATOM 658 C C . ASP A 1 83 ? -3.377 -9.334 16.021 1.00 91.44 83 ASP A C 1
ATOM 660 O O . ASP A 1 83 ? -3.605 -9.484 14.823 1.00 91.44 83 ASP A O 1
ATOM 664 N N . ASP A 1 84 ? -2.836 -8.215 16.512 1.00 89.12 84 ASP A N 1
ATOM 665 C CA . ASP A 1 84 ? -2.493 -7.052 15.689 1.00 89.12 84 ASP A CA 1
ATOM 666 C C . ASP A 1 84 ? -1.183 -7.301 14.910 1.00 89.12 84 ASP A C 1
ATOM 668 O O . ASP A 1 84 ? -0.105 -7.308 15.520 1.00 89.12 84 ASP A O 1
ATOM 672 N N . PRO A 1 85 ? -1.226 -7.452 13.570 1.00 88.25 85 PRO A N 1
ATOM 673 C CA . PRO A 1 85 ? -0.027 -7.696 12.769 1.00 88.25 85 PRO A CA 1
ATOM 674 C C . PRO A 1 85 ? 0.938 -6.499 12.766 1.00 88.25 85 PRO A C 1
ATOM 676 O O . PRO A 1 85 ? 2.142 -6.671 12.573 1.00 88.25 85 PRO A O 1
ATOM 679 N N . LEU A 1 86 ? 0.433 -5.286 13.008 1.00 87.81 86 LEU A N 1
ATOM 680 C CA . LEU A 1 86 ? 1.197 -4.040 13.009 1.00 87.81 86 LEU A CA 1
ATOM 681 C C . LEU A 1 86 ? 1.760 -3.684 14.393 1.00 87.81 86 LEU A C 1
ATOM 683 O O . LEU A 1 86 ? 2.543 -2.737 14.494 1.00 87.81 86 LEU A O 1
ATOM 687 N N . ASN A 1 87 ? 1.409 -4.443 15.441 1.00 88.62 87 ASN A N 1
ATOM 688 C CA . ASN A 1 87 ? 1.840 -4.223 16.827 1.00 88.62 87 ASN A CA 1
ATOM 689 C C . ASN A 1 87 ? 1.643 -2.764 17.286 1.00 88.62 87 ASN A C 1
ATOM 691 O O . ASN A 1 87 ? 2.552 -2.133 17.837 1.00 88.62 87 ASN A O 1
ATOM 695 N N . LEU A 1 88 ? 0.466 -2.195 17.017 1.00 88.56 88 LEU A N 1
ATOM 696 C CA . LEU A 1 88 ? 0.200 -0.787 17.277 1.00 88.56 88 LEU A CA 1
ATOM 697 C C . LEU A 1 88 ? 0.097 -0.502 18.783 1.00 88.56 88 LEU A C 1
ATOM 699 O O . LEU A 1 88 ? -0.471 -1.293 19.541 1.00 88.56 88 LEU A O 1
ATOM 703 N N . PRO A 1 89 ? 0.553 0.679 19.237 1.00 88.00 89 PRO A N 1
ATOM 704 C CA . PRO A 1 89 ? 0.370 1.098 20.621 1.00 88.00 89 PRO A CA 1
ATOM 705 C C . PRO A 1 89 ? -1.116 1.277 20.983 1.00 88.00 89 PRO A C 1
ATOM 707 O O . PRO A 1 89 ? -1.996 1.386 20.123 1.00 88.00 89 PRO A O 1
ATOM 710 N N . ALA A 1 90 ? -1.397 1.366 22.287 1.00 82.00 90 ALA A N 1
ATOM 711 C CA . ALA A 1 90 ? -2.751 1.590 22.802 1.00 82.00 90 ALA A CA 1
ATOM 712 C C . ALA A 1 90 ? -3.372 2.900 22.279 1.00 82.00 90 ALA A C 1
ATOM 714 O O . ALA A 1 90 ? -4.537 2.915 21.893 1.00 82.00 90 ALA A O 1
ATOM 715 N N . VAL A 1 91 ? -2.576 3.972 22.196 1.00 85.25 91 VAL A N 1
ATOM 716 C CA . VAL A 1 91 ? -2.970 5.243 21.571 1.00 85.25 91 VAL A CA 1
ATOM 717 C C . VAL A 1 91 ? -2.338 5.320 20.187 1.00 85.25 91 VAL A C 1
ATOM 719 O O . VAL A 1 91 ? -1.116 5.441 20.067 1.00 85.25 91 VAL A O 1
ATOM 722 N N . VAL A 1 92 ? -3.160 5.244 19.141 1.00 87.88 92 VAL A N 1
ATOM 723 C CA . VAL A 1 92 ? -2.692 5.241 17.751 1.00 87.88 92 VAL A CA 1
ATOM 724 C C . VAL A 1 92 ? -2.775 6.650 17.174 1.00 87.88 92 VAL A C 1
ATOM 726 O O . VAL A 1 92 ? -3.827 7.277 17.169 1.00 87.88 92 VAL A O 1
ATOM 729 N N . THR A 1 93 ? -1.657 7.157 16.658 1.00 90.38 93 THR A N 1
ATOM 730 C CA . THR A 1 93 ? -1.625 8.416 15.904 1.00 90.38 93 THR A CA 1
ATOM 731 C C . THR A 1 93 ? -1.528 8.129 14.410 1.00 90.38 93 THR A C 1
ATOM 733 O O . THR A 1 93 ? -0.995 7.096 13.999 1.00 90.38 93 THR A O 1
ATOM 736 N N . VAL A 1 94 ? -1.976 9.076 13.579 1.00 88.69 94 VAL A N 1
ATOM 737 C CA . VAL A 1 94 ? -1.846 8.988 12.111 1.00 88.69 94 VAL A CA 1
ATOM 738 C C . VAL A 1 94 ? -0.399 8.728 11.691 1.00 88.69 94 VAL A C 1
ATOM 740 O O . VAL A 1 94 ? -0.156 7.955 10.768 1.00 88.69 94 VAL A O 1
ATOM 743 N N . GLN A 1 95 ? 0.565 9.349 12.370 1.00 88.50 95 GLN A N 1
ATOM 744 C CA . GLN A 1 95 ? 1.977 9.187 12.042 1.00 88.50 95 GLN A CA 1
ATOM 745 C C . GLN A 1 95 ? 2.481 7.783 12.382 1.00 88.50 95 GLN A C 1
ATOM 747 O O . GLN A 1 95 ? 3.030 7.115 11.508 1.00 88.50 95 GLN A O 1
ATOM 752 N N . ASN A 1 96 ? 2.235 7.310 13.607 1.00 88.38 96 ASN A N 1
ATOM 753 C CA . ASN A 1 96 ? 2.704 5.994 14.044 1.00 88.38 96 ASN A CA 1
ATOM 754 C C . ASN A 1 96 ? 2.063 4.874 13.218 1.00 88.38 96 ASN A C 1
ATOM 756 O O . ASN A 1 96 ? 2.726 3.899 12.884 1.00 88.38 96 ASN A O 1
ATOM 760 N N . PHE A 1 97 ? 0.794 5.034 12.836 1.00 90.06 97 PHE A N 1
ATOM 761 C CA . PHE A 1 97 ? 0.116 4.089 11.955 1.00 90.06 97 PHE A CA 1
ATOM 762 C C . PHE A 1 97 ? 0.761 4.024 10.568 1.00 90.06 97 PHE A C 1
ATOM 764 O O . PHE A 1 97 ? 1.081 2.940 10.085 1.00 90.06 97 PHE A O 1
ATOM 771 N N . LYS A 1 98 ? 1.009 5.181 9.937 1.00 89.69 98 LYS A N 1
ATOM 772 C CA . LYS A 1 98 ? 1.691 5.236 8.634 1.00 89.69 98 LYS A CA 1
ATOM 773 C C . LYS A 1 98 ? 3.070 4.591 8.702 1.00 89.69 98 LYS A C 1
ATOM 775 O O . LYS A 1 98 ? 3.449 3.868 7.788 1.00 89.69 98 LYS A O 1
ATOM 780 N N . GLU A 1 99 ? 3.815 4.842 9.773 1.00 87.50 99 GLU A N 1
ATOM 781 C CA . GLU A 1 99 ? 5.130 4.239 9.983 1.00 87.50 99 GLU A CA 1
ATOM 782 C C . GLU A 1 99 ? 5.052 2.723 10.163 1.00 87.50 99 GLU A C 1
ATOM 784 O O . GLU A 1 99 ? 5.827 2.019 9.521 1.00 87.50 99 GLU A O 1
ATOM 789 N N . ALA A 1 100 ? 4.097 2.217 10.945 1.00 88.50 100 ALA A N 1
ATOM 790 C CA . ALA A 1 100 ? 3.899 0.782 11.140 1.00 88.50 100 ALA A CA 1
ATOM 791 C C . ALA A 1 100 ? 3.562 0.066 9.823 1.00 88.50 100 ALA A C 1
ATOM 793 O O . ALA A 1 100 ? 4.209 -0.919 9.476 1.00 88.50 100 ALA A O 1
ATOM 794 N N . VAL A 1 101 ? 2.630 0.614 9.033 1.00 88.00 101 VAL A N 1
ATOM 795 C CA . VAL A 1 101 ? 2.282 0.073 7.706 1.00 88.00 101 VAL A CA 1
ATOM 796 C C . VAL A 1 101 ? 3.493 0.091 6.768 1.00 88.00 101 VAL A C 1
ATOM 798 O O . VAL A 1 101 ? 3.731 -0.857 6.023 1.00 88.00 101 VAL A O 1
ATOM 801 N N . LEU A 1 102 ? 4.294 1.158 6.801 1.00 84.44 102 LEU A N 1
ATOM 802 C CA . LEU A 1 102 ? 5.495 1.258 5.972 1.00 84.44 102 LEU A CA 1
ATOM 803 C C . LEU A 1 102 ? 6.640 0.360 6.450 1.00 84.44 102 LEU A C 1
ATOM 805 O O . LEU A 1 102 ? 7.502 0.028 5.634 1.00 84.44 102 LEU A O 1
ATOM 809 N N . GLU A 1 103 ? 6.720 0.023 7.739 1.00 85.12 103 GLU A N 1
ATOM 810 C CA . GLU A 1 103 ? 7.654 -0.982 8.268 1.00 85.12 103 GLU A CA 1
ATOM 811 C C . GLU A 1 103 ? 7.231 -2.391 7.881 1.00 85.12 103 GLU A C 1
ATOM 813 O O . GLU A 1 103 ? 8.070 -3.142 7.388 1.00 85.12 103 GLU A O 1
ATOM 818 N N . ASP A 1 104 ? 5.947 -2.725 7.983 1.00 85.38 104 ASP A N 1
ATOM 819 C CA . ASP A 1 104 ? 5.437 -4.016 7.517 1.00 85.38 104 ASP A CA 1
ATOM 820 C C . ASP A 1 104 ? 5.681 -4.214 6.008 1.00 85.38 104 ASP A C 1
ATOM 822 O O . ASP A 1 104 ? 6.214 -5.233 5.549 1.00 85.38 104 ASP A O 1
ATOM 826 N N . ALA A 1 105 ? 5.409 -3.169 5.228 1.00 80.62 105 ALA A N 1
ATOM 827 C CA . ALA A 1 105 ? 5.631 -3.161 3.792 1.00 80.62 105 ALA A CA 1
ATOM 828 C C . ALA A 1 105 ? 7.119 -3.063 3.395 1.00 80.62 105 ALA A C 1
ATOM 830 O O . ALA A 1 105 ? 7.452 -3.167 2.211 1.00 80.62 105 ALA A O 1
ATOM 831 N N . ARG A 1 106 ? 8.040 -2.852 4.346 1.00 75.50 106 ARG A N 1
ATOM 832 C CA . ARG A 1 106 ? 9.461 -2.637 4.055 1.00 75.50 106 ARG A CA 1
ATOM 833 C C . ARG A 1 106 ? 10.132 -3.910 3.549 1.00 75.50 106 ARG A C 1
ATOM 835 O O . ARG A 1 106 ? 9.979 -5.001 4.097 1.00 75.50 106 ARG A O 1
ATOM 842 N N . ILE A 1 107 ? 10.983 -3.735 2.541 1.00 72.44 107 ILE A N 1
ATOM 843 C CA . ILE A 1 107 ? 11.906 -4.767 2.065 1.00 72.44 107 ILE A CA 1
ATOM 844 C C . ILE A 1 107 ? 13.288 -4.469 2.672 1.00 72.44 107 ILE A C 1
ATOM 846 O O . ILE A 1 107 ? 13.729 -3.320 2.578 1.00 72.44 107 ILE A O 1
ATOM 850 N N . PRO A 1 108 ? 13.980 -5.449 3.290 1.00 66.44 108 PRO A N 1
ATOM 851 C CA . PRO A 1 108 ? 15.244 -5.225 4.010 1.00 66.44 108 PRO A CA 1
ATOM 852 C C . PRO A 1 108 ? 16.338 -4.536 3.180 1.00 66.44 108 PRO A C 1
ATOM 854 O O . PRO A 1 108 ? 17.195 -3.847 3.724 1.00 66.44 108 PRO A O 1
ATOM 857 N N . GLU A 1 109 ? 16.278 -4.703 1.861 1.00 65.06 109 GLU A N 1
ATOM 858 C CA . GLU A 1 109 ? 17.261 -4.233 0.880 1.00 65.06 109 GLU A CA 1
ATOM 859 C C . GLU A 1 109 ? 16.837 -2.931 0.165 1.00 65.06 109 GLU A C 1
ATOM 861 O O . GLU A 1 109 ? 17.538 -2.461 -0.732 1.00 65.06 109 GLU A O 1
ATOM 866 N N . ALA A 1 110 ? 15.674 -2.356 0.498 1.00 57.78 110 ALA A N 1
ATOM 867 C CA . ALA A 1 110 ? 15.161 -1.156 -0.165 1.00 57.78 110 ALA A CA 1
ATOM 868 C C . ALA A 1 110 ? 15.888 0.129 0.300 1.00 57.78 110 ALA A C 1
ATOM 870 O O . ALA A 1 110 ? 16.262 0.237 1.473 1.00 57.78 110 ALA A O 1
ATOM 871 N N . PRO A 1 111 ? 16.081 1.119 -0.599 1.00 57.44 111 PRO A N 1
ATOM 872 C CA . PRO A 1 111 ? 16.728 2.389 -0.270 1.00 57.44 111 PRO A CA 1
ATOM 873 C C . PRO A 1 111 ? 15.951 3.206 0.780 1.00 57.44 111 PRO A C 1
ATOM 875 O O . PRO A 1 111 ? 14.791 2.936 1.088 1.00 57.44 111 PRO A O 1
ATOM 878 N N . VAL A 1 112 ? 16.625 4.221 1.336 1.00 58.84 112 VAL A N 1
ATOM 879 C CA . VAL A 1 112 ? 16.124 5.128 2.387 1.00 58.84 112 VAL A CA 1
ATOM 880 C C . VAL A 1 112 ? 14.708 5.638 2.073 1.00 58.84 112 VAL A C 1
ATOM 882 O O . VAL A 1 112 ? 14.443 6.120 0.972 1.00 58.84 112 VAL A O 1
ATOM 885 N N . ARG A 1 113 ? 13.804 5.553 3.061 1.00 58.50 113 ARG A N 1
ATOM 886 C CA . ARG A 1 113 ? 12.428 6.066 2.968 1.00 58.50 113 ARG A CA 1
ATOM 887 C C . ARG A 1 113 ? 12.405 7.550 2.608 1.00 58.50 113 ARG A C 1
ATOM 889 O O . ARG A 1 113 ? 13.059 8.357 3.264 1.00 58.50 113 ARG A O 1
ATOM 896 N N . LEU A 1 114 ? 11.564 7.923 1.646 1.00 57.81 114 LEU A N 1
ATOM 897 C CA . LEU A 1 114 ? 11.213 9.317 1.372 1.00 57.81 114 LEU A CA 1
ATOM 898 C C . LEU A 1 114 ? 9.939 9.676 2.155 1.00 57.81 114 LEU A C 1
ATOM 900 O O . LEU A 1 114 ? 8.852 9.807 1.594 1.00 57.81 114 LEU A O 1
ATOM 904 N N . GLY A 1 115 ? 10.072 9.801 3.479 1.00 64.25 115 GLY A N 1
ATOM 905 C CA . GLY A 1 115 ? 8.953 10.125 4.372 1.00 64.25 115 GLY A CA 1
ATOM 906 C C . GLY A 1 115 ? 7.889 9.020 4.447 1.00 64.25 115 GLY A C 1
ATOM 907 O O . GLY A 1 115 ? 8.224 7.837 4.418 1.00 64.25 115 GLY A O 1
ATOM 908 N N . THR A 1 116 ? 6.610 9.409 4.569 1.00 62.81 116 THR A N 1
ATOM 909 C CA . THR A 1 116 ? 5.465 8.484 4.732 1.00 62.81 116 THR A CA 1
ATOM 910 C C . THR A 1 116 ? 4.552 8.363 3.507 1.00 62.81 116 THR A C 1
ATOM 912 O O . THR A 1 116 ? 3.538 7.668 3.542 1.00 62.81 116 THR A O 1
ATOM 915 N N . THR A 1 117 ? 4.864 9.060 2.418 1.00 69.44 117 THR A N 1
ATOM 916 C CA . THR A 1 117 ? 3.995 9.151 1.233 1.00 69.44 117 THR A CA 1
ATOM 917 C C . THR A 1 117 ? 4.558 8.440 0.016 1.00 69.44 117 THR A C 1
ATOM 919 O O . THR A 1 117 ? 3.778 8.026 -0.839 1.00 69.44 117 THR A O 1
ATOM 922 N N . CYS A 1 118 ? 5.879 8.271 -0.062 1.00 72.38 118 CYS A N 1
ATOM 923 C CA . CYS A 1 118 ? 6.541 7.712 -1.232 1.00 72.38 118 CYS A CA 1
ATOM 924 C C . CYS A 1 118 ? 7.572 6.658 -0.830 1.00 72.38 118 CYS A C 1
ATOM 926 O O . CYS A 1 118 ? 8.453 6.911 -0.006 1.00 72.38 118 CYS A O 1
ATOM 928 N N . LEU A 1 119 ? 7.504 5.495 -1.476 1.00 73.88 119 LEU A N 1
ATOM 929 C CA . LEU A 1 119 ? 8.511 4.449 -1.354 1.00 73.88 119 LEU A CA 1
ATOM 930 C C . LEU A 1 119 ? 9.223 4.286 -2.695 1.00 73.88 119 LEU A C 1
ATOM 932 O O . LEU A 1 119 ? 8.597 4.001 -3.719 1.00 73.88 119 LEU A O 1
ATOM 936 N N . LEU A 1 120 ? 10.538 4.512 -2.677 1.00 70.81 120 LEU A N 1
ATOM 937 C CA . LEU A 1 120 ? 11.399 4.302 -3.831 1.00 70.81 120 LEU A CA 1
ATOM 938 C C . LEU A 1 120 ? 11.785 2.827 -3.877 1.00 70.81 120 LEU A C 1
ATOM 940 O O . LEU A 1 120 ? 12.421 2.319 -2.955 1.00 70.81 120 LEU A O 1
ATOM 944 N N . CYS A 1 121 ? 11.381 2.133 -4.929 1.00 71.38 121 CYS A N 1
ATOM 945 C CA . CYS A 1 121 ? 11.629 0.707 -5.071 1.00 71.38 121 CYS A CA 1
ATOM 946 C C . CYS A 1 121 ? 11.949 0.357 -6.524 1.00 71.38 121 CYS A C 1
ATOM 948 O O . CYS A 1 121 ? 11.617 1.093 -7.452 1.00 71.38 121 CYS A O 1
ATOM 950 N N . SER A 1 122 ? 12.627 -0.768 -6.735 1.00 72.75 122 SER A N 1
ATOM 951 C CA . SER A 1 122 ? 12.679 -1.376 -8.067 1.00 72.75 122 SER A CA 1
ATOM 952 C C . SER A 1 122 ? 11.309 -1.956 -8.438 1.00 72.75 122 SER A C 1
ATOM 954 O O . SER A 1 122 ? 10.479 -2.198 -7.565 1.00 72.75 122 SER A O 1
ATOM 956 N N . LEU A 1 123 ? 11.071 -2.256 -9.718 1.00 71.38 123 LEU A N 1
ATOM 957 C CA . LEU A 1 123 ? 9.831 -2.915 -10.161 1.00 71.38 123 LEU A CA 1
ATOM 958 C C . LEU A 1 123 ? 9.564 -4.249 -9.429 1.00 71.38 123 LEU A C 1
ATOM 960 O O . LEU A 1 123 ? 8.429 -4.567 -9.081 1.00 71.38 123 LEU A O 1
ATOM 964 N N . ALA A 1 124 ? 10.609 -5.041 -9.170 1.00 72.62 124 ALA A N 1
ATOM 965 C CA . ALA A 1 124 ? 10.467 -6.298 -8.433 1.00 72.62 124 ALA A CA 1
ATOM 966 C C . ALA A 1 124 ? 10.064 -6.047 -6.969 1.00 72.62 124 ALA A C 1
ATOM 968 O O . ALA A 1 124 ? 9.170 -6.705 -6.438 1.00 72.62 124 ALA A O 1
ATOM 969 N N . GLN A 1 125 ? 10.684 -5.046 -6.342 1.00 77.12 125 GLN A N 1
ATOM 970 C CA . GLN A 1 125 ? 10.356 -4.625 -4.984 1.00 77.12 125 GLN A CA 1
ATOM 971 C C . GLN A 1 125 ? 8.942 -4.032 -4.903 1.00 77.12 125 GLN A C 1
ATOM 973 O O . GLN A 1 125 ? 8.220 -4.320 -3.954 1.00 77.12 125 GLN A O 1
ATOM 978 N N . SER A 1 126 ? 8.498 -3.270 -5.908 1.00 76.50 126 SER A N 1
ATOM 979 C CA . SER A 1 126 ? 7.164 -2.667 -5.900 1.00 76.50 126 SER A CA 1
ATOM 980 C C . SER A 1 126 ? 6.063 -3.724 -5.887 1.00 76.50 126 SER A C 1
ATOM 982 O O . SER A 1 126 ? 5.091 -3.588 -5.152 1.00 76.50 126 SER A O 1
ATOM 984 N N . MET A 1 127 ? 6.237 -4.811 -6.647 1.00 77.31 127 MET A N 1
ATOM 985 C CA . MET A 1 127 ? 5.301 -5.937 -6.629 1.00 77.31 127 MET A CA 1
ATOM 986 C C . MET A 1 127 ? 5.251 -6.607 -5.252 1.00 77.31 127 MET A C 1
ATOM 988 O O . MET A 1 127 ? 4.177 -6.933 -4.759 1.00 77.31 127 MET A O 1
ATOM 992 N N . GLN A 1 128 ? 6.399 -6.775 -4.595 1.00 81.44 128 GLN A N 1
ATOM 993 C CA . GLN A 1 128 ? 6.456 -7.369 -3.261 1.00 81.44 128 GLN A CA 1
ATOM 994 C C . GLN A 1 128 ? 5.774 -6.489 -2.201 1.00 81.44 128 GLN A C 1
ATOM 996 O O . GLN A 1 128 ? 5.051 -7.018 -1.358 1.00 81.44 128 GLN A O 1
ATOM 1001 N N . VAL A 1 129 ? 5.958 -5.166 -2.267 1.00 82.69 129 VAL A N 1
ATOM 1002 C CA . VAL A 1 129 ? 5.247 -4.197 -1.415 1.00 82.69 129 VAL A CA 1
ATOM 1003 C C . VAL A 1 129 ? 3.737 -4.297 -1.634 1.00 82.69 129 VAL A C 1
ATOM 1005 O O . VAL A 1 129 ? 2.987 -4.403 -0.668 1.00 82.69 129 VAL A O 1
ATOM 1008 N N . ILE A 1 130 ? 3.296 -4.317 -2.895 1.00 80.69 130 ILE A N 1
ATOM 1009 C CA . ILE A 1 130 ? 1.880 -4.451 -3.259 1.00 80.69 130 ILE A CA 1
ATOM 1010 C C . ILE A 1 130 ? 1.293 -5.748 -2.690 1.00 80.69 130 ILE A C 1
ATOM 1012 O O . ILE A 1 130 ? 0.284 -5.698 -1.999 1.00 80.69 130 ILE A O 1
ATOM 1016 N N . CYS A 1 131 ? 1.949 -6.893 -2.899 1.00 82.56 131 CYS A N 1
ATOM 1017 C CA . CYS A 1 131 ? 1.467 -8.176 -2.381 1.00 82.56 131 CYS A CA 1
ATOM 1018 C C . CYS A 1 131 ? 1.424 -8.233 -0.846 1.00 82.56 131 CYS A C 1
ATOM 1020 O O . CYS A 1 131 ? 0.552 -8.897 -0.290 1.00 82.56 131 CYS A O 1
ATOM 1022 N N . ARG A 1 132 ? 2.362 -7.578 -0.144 1.00 84.94 132 ARG A N 1
ATOM 1023 C CA . ARG A 1 132 ? 2.324 -7.502 1.326 1.00 84.94 132 ARG A CA 1
ATOM 1024 C C . ARG A 1 132 ? 1.136 -6.687 1.813 1.00 84.94 132 ARG A C 1
ATOM 1026 O O . ARG A 1 132 ? 0.425 -7.150 2.693 1.00 84.94 132 ARG A O 1
ATOM 1033 N N . LEU A 1 133 ? 0.902 -5.524 1.210 1.00 85.38 133 LEU A N 1
ATOM 1034 C CA . LEU A 1 133 ? -0.230 -4.669 1.568 1.00 85.38 133 LEU A CA 1
ATOM 1035 C C . LEU A 1 133 ? -1.567 -5.333 1.249 1.00 85.38 133 LEU A C 1
ATOM 1037 O O . LEU A 1 133 ? -2.478 -5.249 2.059 1.00 85.38 133 LEU A O 1
ATOM 1041 N N . ASP A 1 134 ? -1.664 -6.041 0.125 1.00 83.75 134 ASP A N 1
ATOM 1042 C CA . ASP A 1 134 ? -2.860 -6.808 -0.230 1.00 83.75 134 ASP A CA 1
ATOM 1043 C C . ASP A 1 134 ? -3.143 -7.921 0.790 1.00 83.75 134 ASP A C 1
ATOM 1045 O O . ASP A 1 134 ? -4.270 -8.121 1.236 1.00 83.75 134 ASP A O 1
ATOM 1049 N N . ARG A 1 135 ? -2.088 -8.611 1.242 1.00 85.44 135 ARG A N 1
ATOM 1050 C CA . ARG A 1 135 ? -2.198 -9.610 2.307 1.00 85.44 135 ARG A CA 1
ATOM 1051 C C . ARG A 1 135 ? -2.604 -8.988 3.643 1.00 85.44 135 ARG A C 1
ATOM 1053 O O . ARG A 1 135 ? -3.380 -9.607 4.362 1.00 85.44 135 ARG A O 1
ATOM 1060 N N . LEU A 1 136 ? -2.080 -7.807 3.965 1.00 87.12 136 LEU A N 1
ATOM 1061 C CA . LEU A 1 136 ? -2.431 -7.074 5.176 1.00 87.12 136 LEU A CA 1
ATOM 1062 C C . LEU A 1 136 ? -3.892 -6.606 5.129 1.00 87.12 136 LEU A C 1
ATOM 1064 O O . LEU A 1 136 ? -4.606 -6.783 6.106 1.00 87.12 136 LEU A O 1
ATOM 1068 N N . ASP A 1 137 ? -4.368 -6.097 3.989 1.00 84.94 137 ASP A N 1
ATOM 1069 C CA . ASP A 1 137 ? -5.778 -5.730 3.793 1.00 84.94 137 ASP A CA 1
ATOM 1070 C C . ASP A 1 137 ? -6.713 -6.936 4.028 1.00 84.94 137 ASP A C 1
ATOM 1072 O O . ASP A 1 137 ? -7.821 -6.763 4.531 1.00 84.94 137 ASP A O 1
ATOM 1076 N N . MET A 1 138 ? -6.266 -8.158 3.719 1.00 84.81 138 MET A N 1
ATOM 1077 C CA . MET A 1 138 ? -7.009 -9.409 3.938 1.00 84.81 138 MET A CA 1
ATOM 1078 C C . MET A 1 138 ? -6.808 -10.035 5.327 1.00 84.81 138 MET A C 1
ATOM 1080 O O . MET A 1 138 ? -7.398 -11.079 5.614 1.00 84.81 138 MET A O 1
ATOM 1084 N N . ASP A 1 139 ? -5.979 -9.442 6.185 1.00 89.31 139 ASP A N 1
ATOM 1085 C CA . ASP A 1 139 ? -5.709 -9.980 7.514 1.00 89.31 139 ASP A CA 1
ATOM 1086 C C . ASP A 1 139 ? -6.979 -9.949 8.394 1.00 89.31 139 ASP A C 1
ATOM 1088 O O . ASP A 1 139 ? -7.726 -8.965 8.346 1.00 89.31 139 ASP A O 1
ATOM 1092 N N . PRO A 1 140 ? -7.260 -10.988 9.210 1.00 90.00 140 PRO A N 1
ATOM 1093 C CA . PRO A 1 140 ? -8.450 -11.024 10.060 1.00 90.00 140 PRO A CA 1
ATOM 1094 C C . PRO A 1 140 ? -8.595 -9.805 10.975 1.00 90.00 140 PRO A C 1
ATOM 1096 O O . PRO A 1 140 ? -9.717 -9.347 11.201 1.00 90.00 140 PRO A O 1
ATOM 1099 N N . TRP A 1 141 ? -7.483 -9.257 11.478 1.00 91.69 141 TRP A N 1
ATOM 1100 C CA . TRP A 1 141 ? -7.494 -8.052 12.303 1.00 91.69 141 TRP A CA 1
ATOM 1101 C C . TRP A 1 141 ? -7.998 -6.844 11.507 1.00 91.69 141 TRP A C 1
ATOM 1103 O O . TRP A 1 141 ? -8.907 -6.136 11.946 1.00 91.69 141 TRP A O 1
ATOM 1113 N N . VAL A 1 142 ? -7.482 -6.656 10.290 1.00 88.88 142 VAL A N 1
ATOM 1114 C CA . VAL A 1 142 ? -7.898 -5.567 9.394 1.00 88.88 142 VAL A CA 1
ATOM 1115 C C . VAL A 1 142 ? -9.347 -5.738 8.957 1.00 88.88 142 VAL A C 1
ATOM 1117 O O . VAL A 1 142 ? -10.122 -4.785 9.010 1.00 88.88 142 VAL A O 1
ATOM 1120 N N . GLN A 1 143 ? -9.746 -6.951 8.579 1.00 87.69 143 GLN A N 1
ATOM 1121 C CA 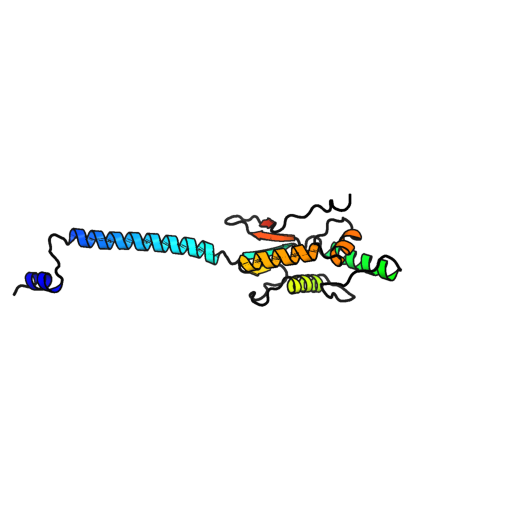. GLN A 1 143 ? -11.121 -7.252 8.189 1.00 87.69 143 GLN A CA 1
ATOM 1122 C C . GLN A 1 143 ? -12.107 -6.972 9.327 1.00 87.69 143 GLN A C 1
ATOM 1124 O O . GLN A 1 143 ? -13.183 -6.421 9.087 1.00 87.69 143 GLN A O 1
ATOM 1129 N N . ARG A 1 144 ? -11.730 -7.265 10.579 1.00 87.00 144 ARG A N 1
ATOM 1130 C CA . ARG A 1 144 ? -12.540 -6.921 11.754 1.00 87.00 144 ARG A CA 1
ATOM 1131 C C . ARG A 1 144 ? -12.691 -5.408 11.917 1.00 87.00 144 ARG A C 1
ATOM 1133 O O . ARG A 1 144 ? -13.801 -4.944 12.158 1.00 87.00 144 ARG A O 1
ATOM 1140 N N . ILE A 1 145 ? -11.621 -4.637 11.735 1.00 88.62 145 ILE A N 1
ATOM 1141 C CA . ILE A 1 145 ? -11.678 -3.166 11.787 1.00 88.62 145 ILE A CA 1
ATOM 1142 C C . ILE A 1 145 ? -12.568 -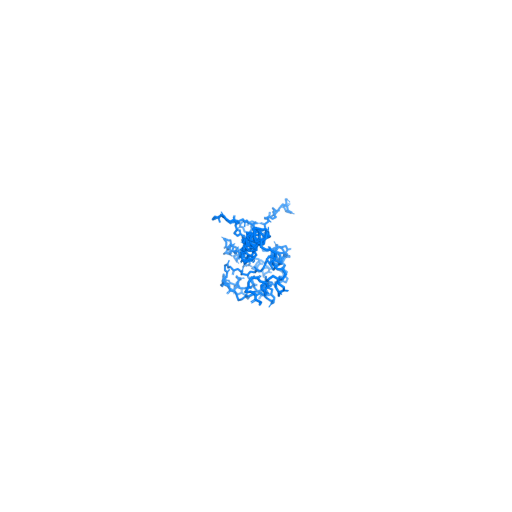2.610 10.677 1.00 88.62 145 ILE A C 1
ATOM 1144 O O . ILE A 1 145 ? -13.404 -1.748 10.933 1.00 88.62 145 ILE A O 1
ATOM 1148 N N . ILE A 1 146 ? -12.432 -3.125 9.453 1.00 85.31 146 ILE A N 1
ATOM 1149 C CA . ILE A 1 146 ? -13.267 -2.722 8.315 1.00 85.31 146 ILE A CA 1
ATOM 1150 C C . ILE A 1 146 ? -14.745 -3.034 8.579 1.00 85.31 146 ILE A C 1
ATOM 1152 O O . ILE A 1 146 ? -15.599 -2.237 8.201 1.00 85.31 146 ILE A O 1
ATOM 1156 N N . ALA A 1 147 ? -15.053 -4.157 9.236 1.00 84.44 147 ALA A N 1
ATOM 1157 C CA . ALA A 1 147 ? -16.422 -4.535 9.581 1.00 84.44 147 ALA A CA 1
ATOM 1158 C C . ALA A 1 147 ? -17.071 -3.593 10.611 1.00 84.44 147 ALA A C 1
ATOM 1160 O O . ALA A 1 147 ? -18.283 -3.396 10.574 1.00 84.44 147 ALA A O 1
ATOM 1161 N N . VAL A 1 148 ? -16.277 -3.011 11.516 1.00 84.38 148 VAL A N 1
ATOM 1162 C CA . VAL A 1 148 ? -16.745 -2.040 12.522 1.00 84.38 148 VAL A CA 1
ATOM 1163 C C . VAL A 1 148 ? -16.770 -0.609 11.957 1.00 84.38 148 VAL A C 1
ATOM 1165 O O . VAL A 1 148 ? -17.577 0.223 12.372 1.00 84.38 148 VAL A O 1
ATOM 1168 N N . GLY A 1 149 ? -15.891 -0.301 11.000 1.00 76.56 149 GLY A N 1
ATOM 1169 C CA . GLY A 1 149 ? -15.733 1.029 10.417 1.00 76.56 149 GLY A CA 1
ATOM 1170 C C . GLY A 1 149 ? -16.820 1.414 9.409 1.00 76.56 149 GLY A C 1
ATOM 1171 O O . GLY A 1 149 ? -17.151 0.662 8.499 1.00 76.56 149 GLY A O 1
ATOM 1172 N N . VAL A 1 150 ? -17.317 2.651 9.502 1.00 70.62 150 VAL A N 1
ATOM 1173 C CA . VAL A 1 150 ? -18.274 3.225 8.541 1.00 70.62 150 VAL A CA 1
ATOM 1174 C C . VAL A 1 150 ? -17.556 4.224 7.625 1.00 70.62 150 VAL A C 1
ATOM 1176 O O . VAL A 1 150 ? -16.938 5.161 8.132 1.00 70.62 150 VAL A O 1
ATOM 1179 N N . PRO A 1 151 ? -17.675 4.126 6.287 1.00 63.53 151 PRO A N 1
ATOM 1180 C CA . PRO A 1 151 ? -18.260 3.034 5.501 1.00 63.53 151 PRO A CA 1
ATOM 1181 C C . PRO A 1 151 ? -17.301 1.837 5.391 1.00 63.53 151 PRO A C 1
ATOM 1183 O O . PRO A 1 151 ? -16.096 2.050 5.321 1.00 63.53 151 PRO A O 1
ATOM 1186 N N . ASN A 1 152 ? -17.830 0.616 5.249 1.00 61.00 152 ASN A N 1
ATOM 1187 C CA . ASN A 1 152 ? -17.113 -0.674 5.202 1.00 61.00 152 ASN A CA 1
ATOM 1188 C C . ASN A 1 152 ? -16.052 -0.823 4.079 1.00 61.00 152 ASN A C 1
ATOM 1190 O O . ASN A 1 152 ? -15.734 -1.943 3.722 1.00 61.00 152 ASN A O 1
ATOM 1194 N N . ALA A 1 153 ? -15.543 0.242 3.446 1.00 60.22 153 ALA A N 1
ATOM 1195 C CA . ALA A 1 153 ? -14.609 0.247 2.310 1.00 60.22 153 ALA A CA 1
ATOM 1196 C C . ALA A 1 153 ? -13.246 0.908 2.624 1.00 60.22 153 ALA A C 1
ATOM 1198 O O . ALA A 1 153 ? -12.552 1.394 1.719 1.00 60.22 153 ALA A O 1
ATOM 1199 N N . LEU A 1 154 ? -12.868 0.979 3.903 1.00 66.94 154 LEU A N 1
ATOM 1200 C CA . LEU A 1 154 ? -11.628 1.607 4.360 1.00 66.94 154 LEU A CA 1
ATOM 1201 C C . LEU A 1 154 ? -10.432 0.663 4.131 1.00 66.94 154 LEU A C 1
ATOM 1203 O O . LEU A 1 154 ? -10.015 -0.046 5.034 1.00 66.94 154 LEU A O 1
ATOM 1207 N N . SER A 1 155 ? -9.873 0.647 2.918 1.00 70.56 155 SER A N 1
ATOM 1208 C CA . SER A 1 155 ? -8.546 0.044 2.683 1.00 70.56 155 SER A CA 1
ATOM 1209 C C . SER A 1 155 ? -7.492 0.753 3.540 1.00 70.56 155 SER A C 1
ATOM 1211 O O . SER A 1 155 ? -7.536 1.989 3.603 1.00 70.56 155 SER A O 1
ATOM 1213 N N . ILE A 1 156 ? -6.518 0.021 4.092 1.00 77.81 156 ILE A N 1
ATOM 1214 C CA . ILE A 1 156 ? -5.450 0.572 4.949 1.00 77.81 156 ILE A CA 1
ATOM 1215 C C . ILE A 1 156 ? -4.729 1.734 4.258 1.00 77.81 156 ILE A C 1
ATOM 1217 O O . ILE A 1 156 ? -4.503 2.797 4.840 1.00 77.81 156 ILE A O 1
ATOM 1221 N N . ALA A 1 157 ? -4.394 1.542 2.981 1.00 81.31 157 ALA A N 1
ATOM 1222 C CA . ALA A 1 157 ? -3.815 2.565 2.128 1.00 81.31 157 ALA A CA 1
ATOM 1223 C C . ALA A 1 157 ? -4.142 2.289 0.661 1.00 81.31 157 ALA A C 1
ATOM 1225 O O . ALA A 1 157 ? -4.087 1.156 0.190 1.00 81.31 157 ALA A O 1
ATOM 1226 N N . ARG A 1 158 ? -4.416 3.343 -0.114 1.00 81.88 158 ARG A N 1
ATOM 1227 C CA . ARG A 1 158 ? -4.497 3.209 -1.575 1.00 81.88 158 ARG A CA 1
ATOM 1228 C C . ARG A 1 158 ? -3.115 3.403 -2.168 1.00 81.88 158 ARG A C 1
ATOM 1230 O O . ARG A 1 158 ? -2.539 4.472 -2.013 1.00 81.88 158 ARG A O 1
ATOM 1237 N N . VAL A 1 159 ? -2.606 2.410 -2.881 1.00 82.81 159 VAL A N 1
ATOM 1238 C CA . VAL A 1 159 ? -1.288 2.503 -3.517 1.00 82.81 159 VAL A CA 1
ATOM 1239 C C . VAL A 1 159 ? -1.439 2.910 -4.977 1.00 82.81 159 VAL A C 1
ATOM 1241 O O . VAL A 1 159 ? -2.285 2.374 -5.698 1.00 82.81 159 VAL A O 1
ATOM 1244 N N . TYR A 1 160 ? -0.618 3.860 -5.413 1.00 82.31 160 TYR A N 1
ATOM 1245 C CA . TYR A 1 160 ? -0.608 4.389 -6.771 1.00 82.31 160 TYR A CA 1
ATOM 1246 C C . TYR A 1 160 ? 0.784 4.308 -7.399 1.00 82.31 160 TYR A C 1
ATOM 1248 O O . TYR A 1 160 ? 1.794 4.443 -6.708 1.00 82.31 160 TYR A O 1
ATOM 1256 N N . VAL A 1 161 ? 0.819 4.141 -8.720 1.00 80.88 161 VAL A N 1
ATOM 1257 C CA . VAL A 1 161 ? 2.025 4.161 -9.553 1.00 80.88 161 VAL A CA 1
ATOM 1258 C C . VAL A 1 161 ? 1.885 5.285 -10.584 1.00 80.88 161 VAL A C 1
ATOM 1260 O O . VAL A 1 161 ? 0.811 5.442 -11.173 1.00 80.88 161 VAL A O 1
ATOM 1263 N N . PRO A 1 162 ? 2.925 6.094 -10.833 1.00 74.25 162 PRO A N 1
ATOM 1264 C CA . PRO A 1 162 ? 2.885 7.084 -11.902 1.00 74.25 162 PRO A CA 1
ATOM 1265 C C . PRO A 1 162 ? 2.758 6.413 -13.274 1.00 74.25 162 PRO A C 1
ATOM 1267 O O . PRO A 1 162 ? 3.522 5.506 -13.610 1.00 74.25 162 PRO A O 1
ATOM 1270 N N . ARG A 1 163 ? 1.811 6.883 -14.095 1.00 73.31 163 ARG A N 1
ATOM 1271 C CA . ARG A 1 163 ? 1.654 6.392 -15.467 1.00 73.31 163 ARG A CA 1
ATOM 1272 C C . ARG A 1 163 ? 2.795 6.936 -16.339 1.00 73.31 163 ARG A C 1
ATOM 1274 O O . ARG A 1 163 ? 3.003 8.154 -16.363 1.00 73.31 163 ARG A O 1
ATOM 1281 N N . PRO A 1 164 ? 3.511 6.091 -17.107 1.00 68.25 164 PRO A N 1
ATOM 1282 C CA . PRO A 1 164 ? 4.600 6.553 -17.959 1.00 68.25 164 PRO A CA 1
ATOM 1283 C C . PRO A 1 164 ? 4.147 7.661 -18.915 1.00 68.25 164 PRO A C 1
ATOM 1285 O O . PRO A 1 164 ? 3.170 7.498 -19.646 1.00 68.25 164 PRO A O 1
ATOM 1288 N N . ARG A 1 165 ? 4.894 8.773 -18.934 1.00 68.88 165 ARG A N 1
ATOM 1289 C CA . ARG A 1 165 ? 4.655 9.937 -19.812 1.00 68.88 165 ARG A CA 1
ATOM 1290 C C . ARG A 1 165 ? 3.297 10.628 -19.609 1.00 68.88 165 ARG A C 1
ATOM 1292 O O . ARG A 1 165 ? 2.798 11.265 -20.533 1.00 68.88 165 ARG A O 1
ATOM 1299 N N . SER A 1 166 ? 2.717 10.528 -18.416 1.00 72.31 166 SER A N 1
ATOM 1300 C CA . SER A 1 166 ? 1.487 11.226 -18.043 1.00 72.31 166 SER A CA 1
ATOM 1301 C C . SER A 1 166 ? 1.634 11.886 -16.672 1.00 72.31 166 SER A C 1
ATOM 1303 O O . SER A 1 166 ? 2.456 11.476 -15.858 1.00 72.31 166 SER A O 1
ATOM 1305 N N . ASN A 1 167 ? 0.818 12.904 -16.403 1.00 74.50 167 ASN A N 1
ATOM 1306 C CA . ASN A 1 167 ? 0.658 13.505 -15.074 1.00 74.50 167 ASN A CA 1
ATOM 1307 C C . ASN A 1 167 ? -0.404 12.781 -14.223 1.00 74.50 167 ASN A C 1
ATOM 1309 O O . ASN A 1 167 ? -0.798 13.270 -13.167 1.00 74.50 167 ASN A O 1
ATOM 1313 N N . THR A 1 168 ? -0.891 11.632 -14.694 1.00 79.25 168 THR A N 1
ATOM 1314 C CA . THR A 1 168 ? -1.903 10.815 -14.023 1.00 79.25 168 THR A CA 1
ATOM 1315 C C . THR A 1 168 ? -1.270 9.680 -13.225 1.00 79.25 168 THR A C 1
ATOM 1317 O O . THR A 1 168 ? -0.280 9.080 -13.648 1.00 79.25 168 THR A O 1
ATOM 1320 N N . LEU A 1 169 ? -1.893 9.343 -12.099 1.00 80.69 169 LEU A N 1
ATOM 1321 C CA . LEU A 1 169 ? -1.540 8.184 -11.288 1.00 80.69 169 LEU A CA 1
ATOM 1322 C C . LEU A 1 169 ? -2.492 7.027 -11.594 1.00 80.69 169 LEU A C 1
ATOM 1324 O O . LEU A 1 169 ? -3.708 7.216 -11.595 1.00 80.69 169 LEU A O 1
ATOM 1328 N N . ASP A 1 170 ? -1.938 5.839 -11.812 1.00 78.62 170 ASP A N 1
ATOM 1329 C CA . ASP A 1 170 ? -2.703 4.601 -11.896 1.00 78.62 170 ASP A CA 1
ATOM 1330 C C . ASP A 1 170 ? -2.743 3.930 -10.530 1.00 78.62 170 ASP A C 1
ATOM 1332 O O . ASP A 1 170 ? -1.765 3.940 -9.782 1.00 78.62 170 ASP A O 1
ATOM 1336 N N . ARG A 1 171 ? -3.888 3.351 -10.170 1.00 77.12 171 ARG A N 1
ATOM 1337 C CA . ARG A 1 171 ? -3.990 2.601 -8.919 1.00 77.12 171 ARG A CA 1
ATOM 1338 C C . ARG A 1 171 ? -3.251 1.271 -9.080 1.00 77.12 171 ARG A C 1
ATOM 1340 O O . ARG A 1 171 ? -3.516 0.534 -10.023 1.00 77.12 171 ARG A O 1
ATOM 1347 N N . ALA A 1 172 ? -2.344 0.983 -8.151 1.00 73.75 172 ALA A N 1
ATOM 1348 C CA . ALA A 1 172 ? -1.515 -0.219 -8.166 1.00 73.75 172 ALA A CA 1
ATOM 1349 C C . ALA A 1 172 ? -2.308 -1.479 -7.788 1.00 73.75 172 ALA A C 1
ATOM 1351 O O . ALA A 1 172 ? -2.022 -2.562 -8.286 1.00 73.75 172 ALA A O 1
ATOM 1352 N N . MET A 1 173 ? -3.308 -1.323 -6.914 1.00 65.25 173 MET A N 1
ATOM 1353 C CA . MET A 1 173 ? -4.172 -2.403 -6.435 1.00 65.25 173 MET A CA 1
ATOM 1354 C C . MET A 1 173 ? -5.611 -2.188 -6.897 1.00 65.25 173 MET A C 1
ATOM 1356 O O . MET A 1 173 ? -6.176 -1.103 -6.720 1.00 65.25 173 MET A O 1
ATOM 1360 N N . SER A 1 174 ? -6.235 -3.216 -7.473 1.00 59.12 174 SER A N 1
ATOM 1361 C CA . SER A 1 174 ? -7.691 -3.230 -7.616 1.00 59.12 174 SER A CA 1
ATOM 1362 C C . SER A 1 174 ? -8.298 -3.301 -6.220 1.00 59.12 174 SER A C 1
ATOM 1364 O O . SER A 1 174 ? -7.942 -4.186 -5.453 1.00 59.12 174 SER A O 1
ATOM 1366 N N . GLN A 1 175 ? -9.214 -2.390 -5.883 1.00 58.25 175 GLN A N 1
ATOM 1367 C CA . GLN A 1 175 ? -9.993 -2.571 -4.661 1.00 58.25 175 GLN A CA 1
ATOM 1368 C C . GLN A 1 175 ? -10.829 -3.832 -4.838 1.00 58.25 175 GLN A C 1
ATOM 1370 O O . GLN A 1 175 ? -11.647 -3.889 -5.760 1.00 58.25 175 GLN A O 1
ATOM 1375 N N . PHE A 1 176 ? -10.620 -4.819 -3.972 1.00 56.09 176 PHE A N 1
ATOM 1376 C CA . PHE A 1 176 ? -11.573 -5.904 -3.851 1.00 56.09 176 PHE A CA 1
ATOM 1377 C C . PHE A 1 176 ? -12.901 -5.283 -3.411 1.00 56.09 176 PHE A C 1
ATOM 1379 O O . PHE A 1 176 ? -12.945 -4.587 -2.394 1.00 56.09 176 PHE A O 1
ATOM 1386 N N . PRO A 1 177 ? -13.983 -5.429 -4.193 1.00 50.62 177 PRO A N 1
ATOM 1387 C CA . PRO A 1 177 ? -15.288 -5.061 -3.688 1.00 50.62 177 PRO A CA 1
ATOM 1388 C C . PRO A 1 177 ? -15.548 -5.948 -2.471 1.00 50.62 177 PRO A C 1
ATOM 1390 O O . PRO A 1 177 ? -15.438 -7.171 -2.577 1.00 50.62 177 PRO A O 1
ATOM 1393 N N . ASN A 1 178 ? -15.926 -5.343 -1.342 1.00 53.53 178 ASN A N 1
ATOM 1394 C CA . ASN A 1 178 ? -16.267 -6.021 -0.080 1.00 53.53 178 ASN A CA 1
ATOM 1395 C C . ASN A 1 178 ? -17.563 -6.857 -0.170 1.00 53.53 178 ASN A C 1
ATOM 1397 O O . ASN A 1 178 ? -18.312 -6.999 0.786 1.00 53.53 178 ASN A O 1
ATOM 1401 N N . SER A 1 179 ? -17.815 -7.431 -1.345 1.00 45.28 179 SER A N 1
ATOM 1402 C CA . SER A 1 179 ? -18.915 -8.314 -1.718 1.00 45.28 179 SER A CA 1
ATOM 1403 C C . SER A 1 179 ? -18.882 -9.691 -1.050 1.00 45.28 179 SER A C 1
ATOM 1405 O O . SER A 1 179 ? -19.768 -10.498 -1.305 1.00 45.28 179 SER A O 1
ATOM 1407 N N . LEU A 1 180 ? -17.894 -9.968 -0.191 1.00 43.12 180 LEU A N 1
ATOM 1408 C CA . LEU A 1 180 ? -17.885 -11.180 0.635 1.00 43.12 180 LEU A CA 1
ATOM 1409 C C . LEU A 1 180 ? -18.841 -11.103 1.836 1.00 43.12 180 LEU A C 1
ATOM 1411 O O . LEU A 1 180 ? -19.072 -12.121 2.477 1.00 43.12 180 LEU A O 1
ATOM 1415 N N . TRP A 1 181 ? -19.447 -9.940 2.086 1.00 43.53 181 TRP A N 1
ATOM 1416 C CA . TRP A 1 181 ? -20.530 -9.768 3.053 1.00 43.53 181 TRP A CA 1
ATOM 1417 C C . TRP A 1 181 ? -21.715 -9.085 2.361 1.00 43.53 181 TRP A C 1
ATOM 1419 O O . TRP A 1 181 ? -21.947 -7.886 2.519 1.00 43.53 181 TRP A O 1
ATOM 1429 N N . GLY A 1 182 ? -22.387 -9.852 1.498 1.00 38.97 182 GLY A N 1
ATOM 1430 C CA . GLY A 1 182 ? -23.760 -9.573 1.069 1.00 38.97 182 GLY A CA 1
ATOM 1431 C C . GLY A 1 182 ? -24.763 -10.008 2.127 1.00 38.97 182 GLY A C 1
ATOM 1432 O O . GLY A 1 182 ? -24.458 -10.984 2.848 1.00 38.97 182 GLY A O 1
#

Organism: NCBI:txid4795

Foldseek 3Di:
DDPVVVCCVPVVDDPVCPVVVVVVVVVVVVVVVVVVVVVVVVVVVVVVLQWKKFWACPCQVLLVVLVVQLVVCVVVVHDHAPDDPLPADPDDDSQSLLVSLCVQLDDPPFDDDPGSTIGGDGPVSVVSSVVSLVVVCVDSNNQSSLVSGPPSQDRNIFIWTDDPPDPDIDTPDDRDDPVVPD

Radius of gyration: 30.03 Å; chains: 1; bounding box: 85×25×82 Å

Secondary structure (DSSP, 8-state):
--HHHHHHHHS---TTSHHHHHHHHHHHHHHHHHHHHHHHHHHHHHHTT-EEEEEE-TTHHHHHHHHHHHHHHHHTTSSPPPP-TT---SS--HHHHHHHHHHHT--TTPPPPBTTTEEEE-HHHHHHHHHHHHHHHTSHHHHHHHHHSSSS---S-EEEEEPTTSSPEEESSPPPPSTT--